Protein AF-A0A5K1I581-F1 (afdb_monomer_lite)

Foldseek 3Di:
DVVVVVVVVVPVVVVVVVVVVCVVLPPCPDPPLPCDPPVCNVCSVVSVCVSCVVVVVVVVVVVVVVVVVVVVVVVD

Sequence (76 aa):
MIYSKNKIFVMPNIFSLICICLNSALQPSGFFFAKLPEAYAFLNPIVDFMPVIPVLFFLLAFVWQAAVSFDEILDT

Structure (mmCIF, N/CA/C/O backbone):
data_AF-A0A5K1I581-F1
#
_entry.id   AF-A0A5K1I581-F1
#
loop_
_atom_site.group_PDB
_atom_site.id
_atom_site.type_symbol
_atom_site.label_atom_id
_atom_site.label_alt_id
_atom_site.label_comp_id
_atom_site.label_asym_id
_atom_site.label_entity_id
_atom_site.label_seq_id
_atom_site.pdbx_PDB_ins_code
_atom_site.Cartn_x
_atom_site.Cartn_y
_atom_site.Cartn_z
_atom_site.occupancy
_atom_site.B_iso_or_equiv
_atom_site.auth_seq_id
_atom_site.auth_comp_id
_atom_site.auth_asym_id
_atom_site.auth_atom_id
_atom_site.pdbx_PDB_model_num
ATOM 1 N N . MET A 1 1 ? 28.648 -14.509 -21.894 1.00 48.81 1 MET A N 1
ATOM 2 C CA . MET A 1 1 ? 27.306 -15.122 -22.075 1.00 48.81 1 MET A CA 1
ATOM 3 C C . MET A 1 1 ? 26.844 -16.004 -20.898 1.00 48.81 1 MET A C 1
ATOM 5 O O . MET A 1 1 ? 25.644 -16.110 -20.685 1.00 48.81 1 MET A O 1
ATOM 9 N N . ILE A 1 2 ? 27.745 -16.584 -20.089 1.00 50.91 2 ILE A N 1
ATOM 10 C CA . ILE A 1 2 ? 27.391 -17.417 -18.912 1.00 50.91 2 ILE A CA 1
ATOM 11 C C . ILE A 1 2 ? 26.910 -16.574 -17.706 1.00 50.91 2 ILE A C 1
ATOM 13 O O . ILE A 1 2 ? 26.014 -16.987 -16.978 1.00 50.91 2 ILE A O 1
ATOM 17 N N . TYR A 1 3 ? 27.417 -15.346 -17.542 1.00 51.94 3 TYR A N 1
ATOM 18 C CA . TYR A 1 3 ? 27.044 -14.452 -16.430 1.00 51.94 3 TYR A CA 1
ATOM 19 C C . TYR A 1 3 ? 25.609 -13.887 -16.528 1.00 51.94 3 TYR A C 1
ATOM 21 O O . TYR A 1 3 ? 24.963 -13.639 -15.517 1.00 51.94 3 TYR A O 1
ATOM 29 N N . SER A 1 4 ? 25.079 -13.730 -17.747 1.00 48.97 4 SER A N 1
ATOM 30 C CA . SER A 1 4 ? 23.720 -13.217 -17.992 1.00 48.97 4 SER A CA 1
ATOM 31 C C . SER A 1 4 ? 22.648 -14.311 -17.847 1.00 48.97 4 SER A C 1
ATOM 33 O O . SER A 1 4 ? 21.604 -14.075 -17.241 1.00 48.97 4 SER A O 1
ATOM 35 N N . LYS A 1 5 ? 22.935 -15.554 -18.275 1.00 47.72 5 LYS A N 1
ATOM 36 C CA . LYS A 1 5 ? 22.007 -16.690 -18.099 1.00 47.72 5 LYS A CA 1
ATOM 37 C C . LYS A 1 5 ? 21.767 -17.062 -16.630 1.00 47.72 5 LYS A C 1
ATOM 39 O O . LYS A 1 5 ? 20.645 -17.415 -16.284 1.00 47.72 5 LYS A O 1
ATOM 44 N N . ASN A 1 6 ? 22.775 -16.930 -15.762 1.00 47.91 6 ASN A N 1
ATOM 45 C CA . ASN A 1 6 ? 22.622 -17.207 -14.328 1.00 47.91 6 ASN A CA 1
ATOM 46 C C . ASN A 1 6 ? 21.852 -16.106 -13.575 1.00 47.91 6 ASN A C 1
ATOM 48 O O . ASN A 1 6 ? 21.177 -16.409 -12.601 1.00 47.91 6 ASN A O 1
ATOM 52 N N . LYS A 1 7 ? 21.877 -14.847 -14.037 1.00 49.03 7 LYS A N 1
ATOM 53 C CA . LYS A 1 7 ? 21.125 -13.744 -13.407 1.00 49.03 7 LYS A CA 1
ATOM 54 C C . LYS A 1 7 ? 19.609 -13.849 -13.640 1.00 49.03 7 LYS A C 1
ATOM 56 O O . LYS A 1 7 ? 18.831 -13.471 -12.774 1.00 49.03 7 LYS A O 1
ATOM 61 N N . ILE A 1 8 ? 19.197 -14.426 -14.770 1.00 51.00 8 ILE A N 1
ATOM 62 C CA . ILE A 1 8 ? 17.785 -14.643 -15.132 1.00 51.00 8 ILE A CA 1
ATOM 63 C C . ILE A 1 8 ? 17.203 -15.887 -14.435 1.00 51.00 8 ILE A C 1
ATOM 65 O O . ILE A 1 8 ? 16.047 -15.876 -14.020 1.00 51.00 8 ILE A O 1
ATOM 69 N N . PHE A 1 9 ? 18.008 -16.937 -14.224 1.00 46.06 9 PHE A N 1
ATOM 70 C CA . PHE A 1 9 ? 17.564 -18.174 -13.559 1.00 46.06 9 PHE A CA 1
ATOM 71 C C . PHE A 1 9 ? 17.493 -18.090 -12.022 1.00 46.06 9 PHE A C 1
ATOM 73 O O . PHE A 1 9 ? 16.905 -18.966 -11.395 1.00 46.06 9 PHE A O 1
ATOM 80 N N . VAL A 1 10 ? 18.051 -17.039 -11.409 1.00 54.56 10 VAL A N 1
ATOM 81 C CA . VAL A 1 10 ? 17.924 -16.752 -9.962 1.00 54.56 10 VAL A CA 1
ATOM 82 C C . VAL A 1 10 ? 16.565 -16.109 -9.623 1.00 54.56 10 VAL A C 1
ATOM 84 O O . VAL A 1 10 ? 16.131 -16.119 -8.470 1.00 54.56 10 VAL A O 1
ATOM 87 N N . MET A 1 11 ? 15.825 -15.630 -10.630 1.00 58.38 11 MET A N 1
ATOM 88 C CA . MET A 1 11 ? 14.588 -14.869 -10.445 1.00 58.38 11 MET A CA 1
ATOM 89 C C . MET A 1 11 ? 13.251 -15.638 -10.286 1.00 58.38 11 MET A C 1
ATOM 91 O O . MET A 1 11 ? 12.238 -14.959 -10.131 1.00 58.38 11 MET A O 1
ATOM 95 N N . PRO A 1 12 ? 13.150 -16.987 -10.255 1.00 55.8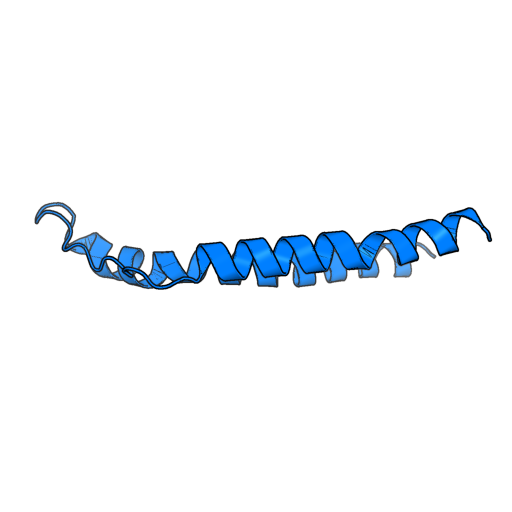8 12 PRO A N 1
ATOM 96 C CA . PRO A 1 12 ? 11.898 -17.637 -9.856 1.00 55.88 12 PRO A CA 1
ATOM 97 C C . PRO A 1 12 ? 11.711 -17.644 -8.329 1.00 55.88 12 PRO A C 1
ATOM 99 O O . PRO A 1 12 ? 10.582 -17.598 -7.846 1.00 55.88 12 PRO A O 1
ATOM 102 N N . ASN A 1 13 ? 12.801 -17.633 -7.550 1.00 61.00 13 ASN A N 1
ATOM 103 C CA . ASN A 1 13 ? 12.721 -17.725 -6.090 1.00 61.00 13 ASN A CA 1
ATOM 104 C C . ASN A 1 13 ? 12.279 -16.403 -5.440 1.00 61.00 13 ASN A C 1
ATOM 106 O O . ASN A 1 13 ? 11.486 -16.418 -4.509 1.00 61.00 13 ASN A O 1
ATOM 110 N N . ILE A 1 14 ? 12.727 -15.254 -5.965 1.00 70.00 14 ILE A N 1
ATOM 111 C CA . ILE A 1 14 ? 12.306 -13.928 -5.475 1.00 70.00 14 ILE A CA 1
ATOM 112 C C . ILE A 1 14 ? 10.820 -13.696 -5.760 1.00 70.00 14 ILE A C 1
ATOM 114 O O . ILE A 1 14 ? 10.094 -13.252 -4.876 1.00 70.00 14 ILE A O 1
ATOM 118 N N . PHE A 1 15 ? 10.349 -14.046 -6.960 1.00 68.06 15 PHE A N 1
ATOM 119 C CA . PHE A 1 15 ? 8.933 -13.924 -7.304 1.00 68.06 15 PHE A CA 1
ATOM 120 C C . PHE A 1 15 ? 8.072 -14.853 -6.437 1.00 68.06 15 PHE A C 1
ATOM 122 O O . PHE A 1 15 ? 7.069 -14.419 -5.879 1.00 68.06 15 PHE A O 1
ATOM 129 N N . SER A 1 16 ? 8.521 -16.095 -6.220 1.00 69.94 16 SER A N 1
ATOM 130 C CA . SER A 1 16 ? 7.868 -17.028 -5.295 1.00 69.94 16 SER A CA 1
ATOM 131 C C . SER A 1 16 ? 7.870 -16.523 -3.845 1.00 69.94 16 SER A C 1
ATOM 133 O O . SER A 1 16 ? 6.865 -16.678 -3.155 1.00 69.94 16 SER A O 1
ATOM 135 N N . LEU A 1 17 ? 8.953 -15.889 -3.377 1.00 67.62 17 LEU A N 1
ATOM 136 C CA . LEU A 1 17 ? 9.025 -15.269 -2.048 1.00 67.62 17 LEU A CA 1
ATOM 137 C C . LEU A 1 17 ? 8.034 -14.110 -1.923 1.00 67.62 17 LEU A C 1
ATOM 139 O O . LEU A 1 17 ? 7.315 -14.030 -0.933 1.00 67.62 17 LEU A O 1
ATOM 143 N N . ILE A 1 18 ? 7.956 -13.247 -2.939 1.00 73.25 18 ILE A N 1
ATOM 144 C CA . ILE A 1 18 ? 6.995 -12.140 -2.993 1.00 73.25 18 ILE A CA 1
ATOM 145 C C . ILE A 1 18 ? 5.563 -12.687 -2.962 1.00 73.25 18 ILE A C 1
ATOM 147 O O . ILE A 1 18 ? 4.746 -12.181 -2.199 1.00 73.25 18 ILE A O 1
ATOM 151 N N . CYS A 1 19 ? 5.269 -13.759 -3.706 1.00 67.69 19 CYS A N 1
ATOM 152 C CA . CYS A 1 19 ? 3.963 -14.419 -3.692 1.00 67.69 19 CYS A CA 1
ATOM 153 C C . CYS A 1 19 ? 3.614 -15.024 -2.323 1.00 67.69 19 CYS A C 1
ATOM 155 O O . CYS A 1 19 ? 2.474 -14.887 -1.887 1.00 67.69 19 CYS A O 1
ATOM 157 N N . ILE A 1 20 ? 4.563 -15.660 -1.629 1.00 74.25 20 ILE A N 1
ATOM 158 C CA . ILE A 1 20 ? 4.345 -16.227 -0.285 1.00 74.25 20 ILE A CA 1
ATOM 159 C C . ILE A 1 20 ? 4.159 -15.111 0.758 1.00 74.25 20 ILE A C 1
ATOM 161 O O . ILE A 1 20 ? 3.261 -15.204 1.601 1.00 74.25 20 ILE A O 1
ATOM 165 N N . CYS A 1 21 ? 4.941 -14.030 0.674 1.00 65.81 21 CYS A N 1
ATOM 166 C CA . CYS A 1 21 ? 4.791 -12.848 1.526 1.00 65.81 21 CYS A CA 1
ATOM 167 C C . CYS A 1 21 ? 3.444 -12.151 1.294 1.00 65.81 21 CYS A C 1
ATOM 169 O O . CYS A 1 21 ? 2.772 -11.793 2.257 1.00 65.81 21 CYS A O 1
ATOM 171 N N . LEU A 1 22 ? 3.014 -12.016 0.036 1.00 65.88 22 LEU A N 1
ATOM 172 C CA . LEU A 1 22 ? 1.697 -11.483 -0.317 1.00 65.88 22 LEU A CA 1
ATOM 173 C C . LEU A 1 22 ? 0.572 -12.381 0.188 1.00 65.88 22 LEU A C 1
ATOM 175 O O . LEU A 1 22 ? -0.369 -11.859 0.765 1.00 65.88 22 LEU A O 1
ATOM 179 N N . ASN A 1 23 ? 0.665 -13.706 0.041 1.00 67.06 23 ASN A N 1
ATOM 180 C CA . ASN A 1 23 ? -0.351 -14.630 0.564 1.00 67.06 23 ASN A CA 1
ATOM 181 C C . ASN A 1 23 ? -0.473 -14.535 2.094 1.00 67.06 23 ASN A C 1
ATOM 183 O O . ASN A 1 23 ? -1.574 -14.554 2.635 1.00 67.06 23 ASN A O 1
ATOM 187 N N . SER A 1 24 ? 0.659 -14.373 2.784 1.00 64.25 24 SER A N 1
ATOM 188 C CA . SER A 1 24 ? 0.712 -14.185 4.240 1.00 64.25 24 SER A CA 1
ATOM 189 C C . SER A 1 24 ? 0.147 -12.829 4.681 1.00 64.25 24 SER A C 1
ATOM 191 O O . SER A 1 24 ? -0.551 -12.759 5.686 1.00 64.25 24 SER A O 1
ATOM 193 N N . ALA A 1 25 ? 0.415 -11.756 3.929 1.00 59.94 25 ALA A N 1
ATOM 194 C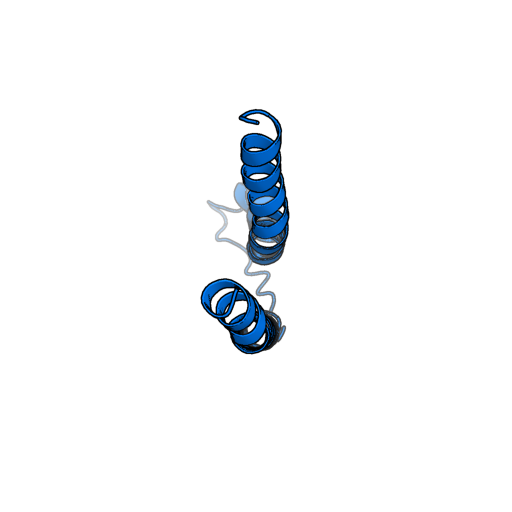 CA . ALA A 1 25 ? -0.068 -10.402 4.223 1.00 59.94 25 ALA A CA 1
ATOM 195 C C . ALA A 1 25 ? -1.530 -10.166 3.800 1.00 59.94 25 ALA A C 1
ATOM 197 O O . ALA A 1 25 ? -2.212 -9.327 4.383 1.00 59.94 25 ALA A O 1
ATOM 198 N N . LEU A 1 26 ? -2.006 -10.897 2.788 1.00 59.31 26 LEU A N 1
ATOM 199 C CA . LEU A 1 26 ? -3.379 -10.854 2.281 1.00 59.31 26 LEU A CA 1
ATOM 200 C C . LEU A 1 26 ? -4.301 -11.871 2.954 1.00 59.31 26 LEU A C 1
ATOM 202 O O . LEU A 1 26 ? -5.485 -11.863 2.625 1.00 59.31 26 LEU A O 1
ATOM 206 N N . GLN A 1 27 ? -3.816 -12.720 3.874 1.00 61.84 27 GLN A N 1
ATOM 207 C CA . GLN A 1 27 ? -4.693 -13.488 4.764 1.00 61.84 27 GLN A CA 1
ATOM 208 C C . GLN A 1 27 ? -5.606 -12.486 5.485 1.00 61.84 27 GLN A C 1
ATOM 210 O O . GLN A 1 27 ? -5.148 -11.748 6.361 1.00 61.84 27 GLN A O 1
ATOM 215 N N . PRO A 1 28 ? -6.895 -12.407 5.119 1.00 57.69 28 PRO A N 1
ATOM 216 C CA . PRO A 1 28 ? -7.772 -11.356 5.585 1.00 57.69 28 PRO A CA 1
ATOM 217 C C . PRO A 1 28 ? -8.354 -11.818 6.918 1.00 57.69 28 PRO A C 1
ATOM 219 O O . PRO A 1 28 ? -9.550 -12.059 7.035 1.00 57.69 28 PRO A O 1
ATOM 222 N N . SER A 1 29 ? -7.516 -11.996 7.941 1.00 55.94 29 SER A N 1
ATOM 223 C CA . SER A 1 29 ? -7.993 -12.370 9.281 1.00 55.94 29 SER A CA 1
ATOM 224 C C . SER A 1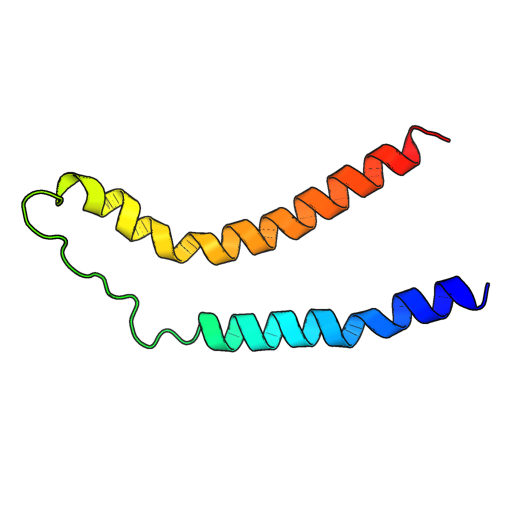 29 ? -8.588 -11.184 10.049 1.00 55.94 29 SER A C 1
ATOM 226 O O . SER A 1 29 ? -8.911 -11.300 11.226 1.00 55.94 29 SER A O 1
ATOM 228 N N . GLY A 1 30 ? -8.753 -10.042 9.388 1.00 60.50 30 GLY A N 1
ATOM 229 C CA . GLY A 1 30 ? -9.362 -8.850 9.947 1.00 60.50 30 GLY A CA 1
ATOM 230 C C . GLY A 1 30 ? -8.807 -7.625 9.250 1.00 60.50 30 GLY A C 1
ATOM 231 O O . GLY A 1 30 ? -7.821 -7.050 9.697 1.00 60.50 30 GLY A O 1
ATOM 232 N N . PHE A 1 31 ? -9.461 -7.188 8.172 1.00 57.97 31 PHE A N 1
ATOM 233 C CA . PHE A 1 31 ? -9.500 -5.758 7.878 1.00 57.97 31 PHE A CA 1
ATOM 234 C C . PHE A 1 31 ? -10.167 -5.118 9.097 1.00 57.97 31 PHE A C 1
ATOM 236 O O . PHE A 1 31 ? -11.393 -5.060 9.194 1.00 57.97 31 PHE A O 1
ATOM 243 N N . PHE A 1 32 ? -9.366 -4.779 10.105 1.00 56.75 32 PHE A N 1
ATOM 244 C CA . PHE A 1 32 ? -9.836 -4.089 11.287 1.00 56.75 32 PHE A CA 1
ATOM 245 C C . PHE A 1 32 ? -10.291 -2.708 10.822 1.00 56.75 32 PHE A C 1
ATOM 247 O O . PHE A 1 32 ? -9.510 -1.763 10.789 1.00 56.75 32 PHE A O 1
ATOM 254 N N . PHE A 1 33 ? -11.575 -2.592 10.483 1.00 60.38 33 PHE A N 1
ATOM 255 C CA . PHE A 1 33 ? -12.315 -1.338 10.531 1.00 60.38 33 PHE A CA 1
ATOM 256 C C . PHE A 1 33 ? -12.430 -0.945 12.007 1.00 60.38 33 PHE A C 1
ATOM 258 O O . PHE A 1 33 ? -13.485 -1.033 12.638 1.00 60.38 33 PHE A O 1
ATOM 265 N N . ALA A 1 34 ? -11.287 -0.620 12.607 1.00 66.31 34 ALA A N 1
ATOM 266 C CA . ALA A 1 34 ? -11.223 -0.091 13.946 1.00 66.31 34 ALA A CA 1
ATOM 267 C C . ALA A 1 34 ? -11.770 1.330 13.863 1.00 66.31 34 ALA A C 1
ATOM 269 O O . ALA A 1 34 ? -11.167 2.202 13.241 1.00 66.31 34 ALA A O 1
ATOM 270 N N . LYS A 1 35 ? -12.939 1.549 14.471 1.00 70.38 35 LYS A N 1
ATOM 271 C CA . LYS A 1 35 ? -13.473 2.896 14.663 1.00 70.38 35 LYS A CA 1
ATOM 272 C C . LYS A 1 35 ? -12.396 3.705 15.376 1.00 70.38 35 LYS A C 1
ATOM 274 O O . LYS A 1 35 ? -12.014 3.357 16.496 1.00 70.38 35 LYS A O 1
ATOM 279 N N . LEU A 1 36 ? -11.879 4.738 14.716 1.00 81.56 36 LEU A N 1
ATOM 280 C CA . LEU A 1 36 ? -10.919 5.615 15.362 1.00 81.56 36 LEU A CA 1
ATOM 281 C C . LEU A 1 36 ? -11.584 6.295 16.571 1.00 81.56 36 LEU A C 1
ATOM 283 O O . LEU A 1 36 ? -12.800 6.518 16.557 1.00 81.56 36 LEU A O 1
ATOM 287 N N . PRO A 1 37 ? -10.810 6.640 17.616 1.00 85.19 37 PRO A N 1
ATOM 288 C CA . PRO A 1 37 ? -11.305 7.484 18.696 1.00 85.19 37 PRO A CA 1
ATOM 289 C C . PRO A 1 37 ? -11.942 8.762 18.136 1.00 85.19 37 PRO A C 1
ATOM 291 O O . PRO A 1 37 ? -11.517 9.255 17.092 1.00 85.19 37 PRO A O 1
ATOM 294 N N . GLU A 1 38 ? -12.926 9.326 18.838 1.00 86.31 38 GLU A N 1
ATOM 295 C CA . GLU A 1 38 ? -13.747 10.445 18.344 1.00 86.31 38 GLU A CA 1
ATOM 296 C C . GLU A 1 38 ? -12.921 11.646 17.843 1.00 86.31 38 GLU A C 1
ATOM 298 O O . GLU A 1 38 ? -13.227 12.216 16.798 1.00 86.31 38 GLU A O 1
ATOM 303 N N . ALA A 1 39 ? -11.797 11.956 18.499 1.00 92.62 39 ALA A N 1
ATOM 304 C CA . ALA A 1 39 ? -10.870 13.017 18.088 1.00 92.62 39 ALA A CA 1
ATOM 305 C C . ALA A 1 39 ? -10.216 12.799 16.703 1.00 92.62 39 ALA A C 1
ATOM 307 O O . ALA A 1 39 ? -9.756 13.753 16.079 1.00 92.62 39 ALA A O 1
ATOM 308 N N . TYR A 1 40 ? -10.180 11.561 16.210 1.00 90.38 40 TYR A N 1
ATOM 309 C CA . TYR A 1 40 ? -9.573 11.166 14.936 1.00 90.38 40 TYR A CA 1
ATOM 310 C C . TYR A 1 40 ? -10.607 10.684 13.913 1.00 90.38 40 TYR A C 1
ATOM 312 O O . TYR A 1 40 ? -10.237 10.170 12.859 1.00 90.38 40 TYR A O 1
ATOM 320 N N . ALA A 1 41 ? -11.904 10.876 14.176 1.00 88.38 41 ALA A N 1
ATOM 321 C CA . ALA A 1 41 ? -12.970 10.438 13.275 1.00 88.38 41 ALA A CA 1
ATOM 322 C C . ALA A 1 41 ? -12.880 11.074 11.871 1.00 88.38 41 ALA A C 1
ATOM 324 O O . ALA A 1 41 ? -13.338 10.485 10.893 1.00 88.38 41 ALA A O 1
ATOM 325 N N . PHE A 1 42 ? -12.241 12.242 11.742 1.00 89.88 42 PHE A N 1
ATOM 326 C CA . PHE A 1 42 ? -11.992 12.871 10.442 1.00 89.88 42 PHE A CA 1
ATOM 327 C C . PHE A 1 42 ? -10.989 12.092 9.567 1.00 89.88 42 PHE A C 1
ATOM 329 O O . PHE A 1 42 ? -10.988 12.264 8.352 1.00 89.88 42 PHE A O 1
ATOM 336 N N . LEU A 1 43 ? -10.157 11.227 10.163 1.00 90.69 43 LEU A N 1
ATOM 337 C CA . LEU A 1 43 ? -9.188 10.372 9.463 1.00 90.69 43 LEU A CA 1
ATOM 338 C C . LEU A 1 43 ? -9.774 9.019 9.044 1.00 90.69 43 LEU A C 1
ATOM 340 O O . LEU A 1 43 ? -9.093 8.283 8.332 1.00 90.69 43 LEU A O 1
ATOM 344 N N . ASN A 1 44 ? -11.015 8.697 9.441 1.00 87.19 44 ASN A N 1
ATOM 345 C CA . ASN A 1 44 ? -11.691 7.454 9.044 1.00 87.19 44 ASN A CA 1
ATOM 346 C C . ASN A 1 44 ? -11.569 7.183 7.530 1.00 87.19 44 ASN A C 1
ATOM 348 O O . ASN A 1 44 ? -11.109 6.098 7.183 1.00 87.19 44 ASN A O 1
ATOM 352 N N . PRO A 1 45 ? -11.822 8.161 6.628 1.00 86.75 45 PRO A N 1
ATOM 353 C CA . PRO A 1 45 ? -11.701 7.913 5.193 1.00 86.75 45 PRO A CA 1
ATOM 354 C C . PRO A 1 45 ? -10.291 7.487 4.769 1.00 86.75 45 PRO A C 1
ATOM 356 O O . PRO A 1 45 ? -10.146 6.688 3.858 1.00 86.75 45 PRO A O 1
ATOM 359 N N . ILE A 1 46 ? -9.238 7.996 5.417 1.00 89.06 46 ILE A N 1
ATOM 360 C CA . ILE A 1 46 ? -7.842 7.662 5.087 1.00 89.06 46 ILE A CA 1
ATOM 361 C C . ILE A 1 46 ? -7.507 6.245 5.554 1.00 89.06 46 ILE A C 1
ATOM 363 O O . ILE A 1 46 ? -6.860 5.486 4.831 1.00 89.06 46 ILE A O 1
ATOM 367 N N . VAL A 1 47 ? -7.958 5.882 6.755 1.00 85.81 47 VAL A N 1
ATOM 368 C CA . VAL A 1 47 ? -7.742 4.546 7.323 1.00 85.81 47 VAL A CA 1
ATOM 369 C C . VAL A 1 47 ? -8.478 3.476 6.521 1.00 85.81 47 VAL A C 1
ATOM 371 O O . VAL A 1 47 ? -7.931 2.389 6.349 1.00 85.81 47 VAL A O 1
ATOM 374 N N . ASP A 1 48 ? -9.624 3.809 5.924 1.00 83.94 48 ASP A N 1
ATOM 375 C CA . ASP A 1 48 ? -10.339 2.920 5.002 1.00 83.94 48 ASP A CA 1
ATOM 376 C C . ASP A 1 48 ? -9.526 2.603 3.727 1.00 83.94 48 ASP A C 1
ATOM 378 O O . ASP A 1 48 ? -9.639 1.507 3.178 1.00 83.94 48 ASP A O 1
ATOM 382 N N . PHE A 1 49 ? -8.653 3.514 3.273 1.00 85.06 49 PHE A N 1
ATOM 383 C CA . PHE A 1 49 ? -7.754 3.278 2.131 1.00 85.06 49 PHE A CA 1
ATOM 384 C C . PHE A 1 49 ? -6.405 2.662 2.522 1.00 85.06 49 PHE A C 1
ATOM 386 O O . PHE A 1 49 ? -5.738 2.083 1.669 1.00 85.06 49 PHE A O 1
ATOM 393 N N . MET A 1 50 ? -5.988 2.734 3.788 1.00 84.56 50 MET A N 1
ATOM 394 C CA . MET A 1 50 ? -4.693 2.219 4.260 1.00 84.56 50 MET A CA 1
ATOM 395 C C . MET A 1 50 ? -4.386 0.760 3.846 1.00 84.56 50 MET A C 1
ATOM 397 O O . MET A 1 50 ? -3.240 0.478 3.485 1.00 84.56 50 MET A O 1
ATOM 401 N N . PRO A 1 51 ? -5.358 -0.172 3.798 1.00 82.19 51 PRO A N 1
ATOM 402 C CA . PRO A 1 51 ? -5.091 -1.540 3.358 1.00 82.19 51 PRO A CA 1
ATOM 403 C C . PRO A 1 51 ? -4.719 -1.684 1.875 1.00 82.19 51 PRO A C 1
ATOM 405 O O . PRO A 1 51 ? -4.231 -2.739 1.478 1.00 82.19 51 PRO A O 1
ATOM 408 N N . VAL A 1 52 ? -4.935 -0.658 1.041 1.00 85.44 52 VAL A N 1
ATOM 409 C CA . VAL A 1 52 ? -4.552 -0.672 -0.384 1.00 85.44 52 VAL A CA 1
ATOM 410 C C . VAL A 1 52 ? -3.052 -0.424 -0.589 1.00 85.44 52 VAL A C 1
ATOM 412 O O . VAL A 1 52 ? -2.504 -0.747 -1.643 1.00 85.44 52 VAL A O 1
ATOM 415 N N . ILE A 1 53 ? -2.362 0.125 0.418 1.00 85.56 53 ILE A N 1
ATOM 416 C CA . ILE A 1 53 ? -0.953 0.537 0.344 1.00 85.56 53 ILE A CA 1
ATOM 417 C C . ILE A 1 53 ? -0.017 -0.597 -0.130 1.00 85.56 53 ILE A C 1
ATOM 419 O O . ILE A 1 53 ? 0.791 -0.340 -1.025 1.00 85.56 53 ILE A O 1
ATOM 423 N N . PRO A 1 54 ? -0.118 -1.851 0.361 1.00 81.25 54 PRO A N 1
ATOM 424 C CA . PRO A 1 54 ? 0.720 -2.950 -0.128 1.00 81.25 54 PRO A CA 1
ATOM 425 C C . PRO A 1 54 ? 0.569 -3.210 -1.634 1.00 81.25 54 PRO A C 1
ATOM 427 O O . PRO A 1 54 ? 1.551 -3.514 -2.312 1.00 81.25 54 PRO A O 1
ATOM 430 N N . VAL A 1 55 ? -0.640 -3.036 -2.179 1.00 85.38 55 VAL A N 1
ATOM 431 C CA . VAL A 1 55 ? -0.911 -3.182 -3.619 1.00 85.38 55 VAL A CA 1
ATOM 432 C C . VAL A 1 55 ? -0.255 -2.047 -4.407 1.00 85.38 55 VAL A C 1
ATOM 434 O O . VAL A 1 55 ? 0.337 -2.294 -5.456 1.00 85.38 55 VAL A O 1
ATOM 437 N N . LEU A 1 56 ? -0.287 -0.814 -3.890 1.00 88.38 56 LEU A N 1
ATOM 438 C CA . LEU A 1 56 ? 0.384 0.327 -4.523 1.00 88.38 56 LEU A CA 1
ATOM 439 C C . LEU A 1 56 ? 1.905 0.129 -4.603 1.00 88.38 56 LEU A C 1
ATOM 441 O O . LEU A 1 56 ? 2.491 0.397 -5.648 1.00 88.38 56 LEU A O 1
ATOM 445 N N . PHE A 1 57 ? 2.544 -0.396 -3.553 1.00 85.56 57 PHE A N 1
ATOM 446 C CA . PHE A 1 57 ? 3.980 -0.712 -3.581 1.00 85.56 57 PHE A CA 1
ATOM 447 C C . PHE A 1 57 ? 4.325 -1.842 -4.557 1.00 85.56 57 PHE A C 1
ATOM 449 O O . PHE A 1 57 ? 5.360 -1.788 -5.223 1.00 85.56 57 PHE A O 1
ATOM 456 N N . PHE A 1 58 ? 3.451 -2.842 -4.689 1.00 84.25 58 PHE A N 1
ATOM 457 C CA . PHE A 1 58 ? 3.606 -3.890 -5.696 1.00 84.25 58 PHE A CA 1
ATOM 458 C C . PHE A 1 58 ? 3.558 -3.316 -7.119 1.00 84.25 58 PHE A C 1
ATOM 460 O O . PHE A 1 58 ? 4.431 -3.609 -7.933 1.00 84.25 58 PHE A O 1
ATOM 467 N N . LEU A 1 59 ? 2.588 -2.445 -7.407 1.00 88.12 59 LEU A N 1
ATOM 468 C CA . LEU A 1 59 ? 2.480 -1.761 -8.699 1.00 88.12 59 LEU A CA 1
ATOM 469 C C . LEU A 1 59 ? 3.670 -0.829 -8.962 1.00 88.12 59 LEU A C 1
ATOM 471 O O . LEU A 1 59 ? 4.195 -0.794 -10.077 1.00 88.12 59 LEU A O 1
ATOM 475 N N . LEU A 1 60 ? 4.139 -0.125 -7.930 1.00 89.62 60 LEU A N 1
ATOM 476 C CA . LEU A 1 60 ? 5.300 0.756 -8.011 1.00 89.62 60 LEU A CA 1
ATOM 477 C C . LEU A 1 60 ? 6.564 0.007 -8.448 1.00 89.62 60 LEU A C 1
ATOM 479 O O . LEU A 1 60 ? 7.366 0.575 -9.180 1.00 89.62 60 LEU A O 1
ATOM 483 N N . ALA A 1 61 ? 6.731 -1.266 -8.078 1.00 85.62 61 ALA A N 1
ATOM 484 C CA . ALA A 1 61 ? 7.866 -2.066 -8.536 1.00 85.62 61 ALA A CA 1
ATOM 485 C C . ALA A 1 61 ? 7.892 -2.220 -10.069 1.00 85.62 61 ALA A C 1
ATOM 487 O O . ALA A 1 61 ? 8.959 -2.116 -10.667 1.00 85.62 61 ALA A O 1
ATOM 488 N N . PHE A 1 62 ? 6.737 -2.394 -10.722 1.00 85.31 62 PHE A N 1
ATOM 489 C CA . PHE A 1 62 ? 6.660 -2.463 -12.189 1.00 85.31 62 PHE A CA 1
ATOM 490 C C . PHE A 1 62 ? 6.908 -1.109 -12.841 1.00 85.31 62 PHE A C 1
ATOM 492 O O . PHE A 1 62 ? 7.626 -1.035 -13.834 1.00 85.31 62 PHE A O 1
ATOM 499 N N . VAL A 1 63 ? 6.350 -0.039 -12.267 1.00 91.06 63 VAL A N 1
ATOM 500 C CA . VAL A 1 63 ? 6.589 1.333 -12.741 1.00 91.06 63 VAL A CA 1
ATOM 501 C C . VAL A 1 63 ? 8.072 1.675 -12.644 1.00 91.06 63 VAL A C 1
ATOM 503 O O . VAL A 1 63 ? 8.648 2.213 -13.584 1.00 91.06 63 VAL A O 1
ATOM 506 N N . TRP A 1 64 ? 8.705 1.315 -11.531 1.00 91.44 64 TRP A N 1
ATOM 507 C CA . TRP A 1 64 ? 10.127 1.526 -11.318 1.00 91.44 64 TRP A CA 1
ATOM 508 C C . TRP A 1 64 ? 10.979 0.709 -12.293 1.00 91.44 64 TRP A C 1
ATOM 510 O O . TRP A 1 64 ? 11.870 1.267 -12.927 1.00 91.44 64 TRP A O 1
ATOM 520 N N . GLN A 1 65 ? 10.680 -0.581 -12.479 1.00 80.69 65 GLN A N 1
ATOM 521 C CA . GLN A 1 65 ? 11.374 -1.396 -13.480 1.00 80.69 65 GLN A CA 1
ATOM 522 C C . GLN A 1 65 ? 11.211 -0.824 -14.892 1.00 80.69 65 GLN A C 1
ATOM 524 O O . GLN A 1 65 ? 12.188 -0.770 -15.633 1.00 80.69 65 GLN A O 1
ATOM 529 N N . ALA A 1 66 ? 10.021 -0.342 -15.254 1.00 84.44 66 ALA A N 1
ATOM 530 C CA . ALA A 1 66 ? 9.786 0.304 -16.541 1.00 84.44 66 ALA A CA 1
ATOM 531 C C . ALA A 1 66 ? 10.623 1.584 -16.694 1.00 84.44 66 ALA A C 1
ATOM 533 O O . ALA A 1 66 ? 11.317 1.724 -17.693 1.00 84.44 66 ALA A O 1
ATOM 534 N N . ALA A 1 67 ? 10.621 2.474 -15.696 1.00 88.00 67 ALA A N 1
ATOM 535 C CA . ALA A 1 67 ? 11.366 3.735 -15.734 1.00 88.00 67 ALA A CA 1
ATOM 536 C C . ALA A 1 67 ? 12.877 3.523 -15.931 1.00 88.00 67 ALA A C 1
ATOM 538 O O . ALA A 1 67 ? 13.465 4.120 -16.827 1.00 88.00 67 ALA A O 1
ATOM 539 N N . VAL A 1 68 ? 13.481 2.612 -15.160 1.00 80.81 68 VAL A N 1
ATOM 540 C CA . VAL A 1 68 ? 14.917 2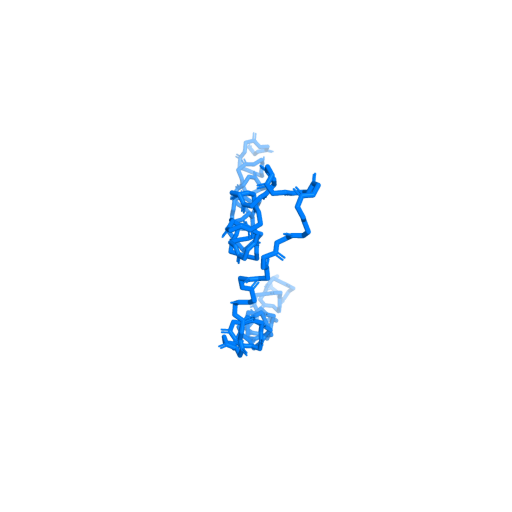.299 -15.279 1.00 80.81 68 VAL A CA 1
ATOM 541 C C . VAL A 1 68 ? 15.238 1.604 -16.612 1.00 80.81 68 VAL A 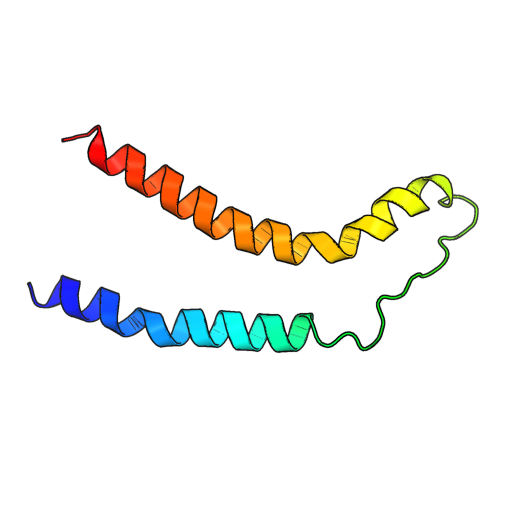C 1
ATOM 543 O O . VAL A 1 68 ? 16.309 1.814 -17.168 1.00 80.81 68 VAL A O 1
ATOM 546 N N . SER A 1 69 ? 14.306 0.816 -17.164 1.00 74.19 69 SER A N 1
ATOM 547 C CA . SER A 1 69 ? 14.494 0.154 -18.467 1.00 74.19 69 SER A CA 1
ATOM 548 C C . SER A 1 69 ? 14.454 1.125 -19.655 1.00 74.19 69 SER A C 1
ATOM 550 O O . SER A 1 69 ? 15.019 0.819 -20.700 1.00 74.19 69 SER A O 1
ATOM 552 N N . PHE A 1 70 ? 13.775 2.273 -19.533 1.00 60.19 70 PHE A N 1
ATOM 553 C CA . PHE A 1 70 ? 13.706 3.276 -20.604 1.00 60.19 70 PHE A CA 1
ATOM 554 C C . PHE A 1 70 ? 14.937 4.186 -20.651 1.00 60.19 70 PHE A C 1
ATOM 556 O O . PHE A 1 70 ? 15.359 4.546 -21.749 1.00 60.19 70 PHE A O 1
ATOM 563 N N . ASP A 1 71 ? 15.534 4.510 -19.500 1.00 59.41 71 ASP A N 1
ATOM 564 C CA . ASP A 1 71 ? 16.789 5.277 -19.444 1.00 59.41 71 ASP A CA 1
ATOM 565 C C . ASP A 1 71 ? 17.932 4.542 -20.165 1.00 59.41 71 ASP A C 1
ATOM 567 O O . ASP A 1 71 ? 18.709 5.158 -20.887 1.00 59.41 71 ASP A O 1
ATOM 571 N N . GLU A 1 72 ? 17.990 3.211 -20.063 1.00 59.41 72 GLU A N 1
ATOM 572 C CA . GLU A 1 72 ? 19.031 2.400 -20.714 1.00 59.41 72 GLU A CA 1
ATOM 573 C C . GLU A 1 72 ? 18.887 2.332 -22.254 1.00 59.41 72 GLU A C 1
ATOM 575 O O . GLU A 1 72 ? 19.851 2.029 -22.951 1.00 59.41 72 GLU A O 1
ATOM 580 N N . ILE A 1 73 ? 17.710 2.652 -22.815 1.00 58.62 73 ILE A N 1
ATOM 581 C CA . ILE A 1 73 ? 17.444 2.621 -24.270 1.00 58.62 73 ILE A CA 1
ATOM 582 C C . ILE A 1 73 ? 17.812 3.945 -24.962 1.00 58.62 73 ILE A C 1
ATOM 584 O O . ILE A 1 73 ? 18.112 3.940 -26.153 1.00 58.62 73 ILE A O 1
ATOM 588 N N . LEU A 1 74 ? 17.782 5.073 -24.247 1.00 61.84 74 LEU A N 1
ATOM 589 C CA . LEU A 1 74 ? 18.095 6.401 -24.799 1.00 61.84 74 LEU A CA 1
ATOM 590 C C . LEU A 1 74 ? 19.574 6.796 -24.660 1.00 61.84 74 LEU A C 1
ATOM 592 O O . LEU A 1 74 ? 19.985 7.786 -25.261 1.00 61.84 74 LEU A O 1
ATOM 596 N N . ASP A 1 75 ? 20.360 6.022 -23.907 1.00 57.66 75 ASP A N 1
ATOM 597 C CA . ASP A 1 75 ? 21.810 6.206 -23.730 1.00 57.66 75 ASP A CA 1
ATOM 598 C C . ASP A 1 75 ? 22.648 5.342 -24.713 1.00 57.66 75 ASP A C 1
ATOM 600 O O . ASP A 1 75 ? 23.855 5.173 -24.536 1.00 57.66 75 ASP A O 1
ATOM 604 N N . THR A 1 76 ? 22.006 4.780 -25.754 1.00 53.44 76 THR A N 1
ATOM 605 C CA . THR A 1 76 ? 22.623 4.047 -26.888 1.00 53.44 76 THR A CA 1
ATOM 606 C C . THR A 1 76 ? 22.388 4.784 -28.203 1.00 53.44 76 THR A C 1
ATOM 608 O O . THR A 1 76 ? 23.342 4.863 -29.012 1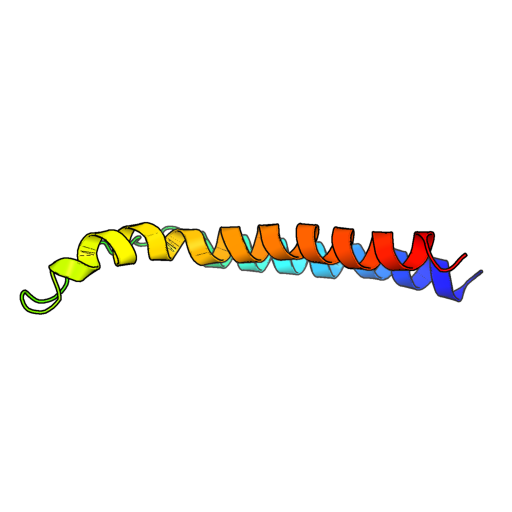.00 53.44 76 THR A O 1
#

Secondary structure (DSSP, 8-state):
-HHHHHHHHTHHHHHHHHHHHHHHHS--S-----PPPGGGGGGHHHHHHGGGHHHHHHHHHHHHHHHHHHHHHH--

Radius of gyration: 19.35 Å; chains: 1; bounding box: 41×31×46 Å

Organism: NCBI:txid210225

pLDDT: mean 71.42, std 14.44, range [46.06, 92.62]

InterPro domains:
  IPR003687 Photosystem II PsbK [MF_00441] (33-71)
  IPR003687 Photosystem II PsbK [PF02533] (32-70)
  IPR003687 Photosystem II PsbK [PTHR35325] (3-70)
  IPR037270 Photosystem II PsbK superfamily [SSF161037] (35-70)